Protein AF-A0A3C1PXQ9-F1 (afdb_monomer)

Mean pred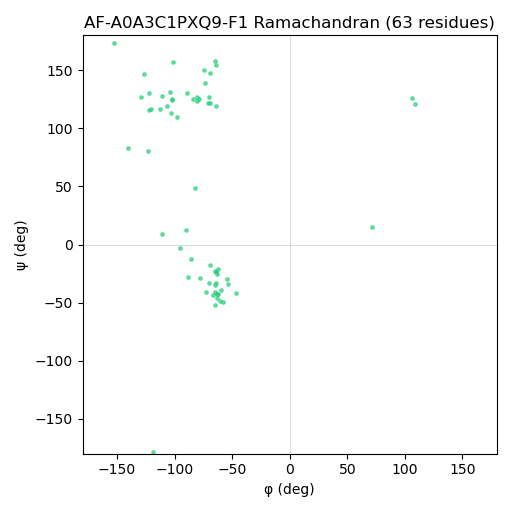icted aligned error: 6.25 Å

Solvent-accessible surface area (backbone atoms only — not comparable to full-atom values): 4173 Å² total; per-residue (Å²): 135,86,55,97,85,49,78,49,68,44,53,45,40,44,79,53,43,63,51,78,76,44,91,64,87,84,82,80,89,47,74,63,32,52,51,54,14,53,50,54,38,62,69,48,54,84,75,56,76,52,63,88,84,45,82,62,75,46,76,48,77,46,76,52,106

Foldseek 3Di:
DDDPPRQLEFFFEDDDQCLVPDDDDDDDQDPVRVVVRVVVCVVCVVVDDDCVVPVHRYYHYHYRD

Sequence (65 aa):
AGGEDSKNFFLHYNFPPFSVGETGRFGGMNRREIGHGALAERSIAPMLPSTEDFPYSMRISSEVM

Structure (mmCIF, N/CA/C/O backbone):
data_AF-A0A3C1PXQ9-F1
#
_entry.id   AF-A0A3C1PXQ9-F1
#
loop_
_atom_site.group_PDB
_atom_site.id
_atom_site.type_symbol
_atom_site.label_atom_id
_atom_site.label_alt_id
_atom_site.label_comp_id
_atom_site.label_asym_id
_atom_site.label_entity_id
_atom_site.label_seq_id
_atom_site.pdbx_PDB_ins_code
_atom_site.Cartn_x
_atom_site.Cartn_y
_atom_site.Cartn_z
_atom_site.occupancy
_atom_site.B_iso_or_equiv
_atom_site.auth_seq_id
_atom_site.auth_comp_id
_atom_site.auth_asym_id
_atom_site.auth_atom_id
_atom_site.pdbx_PDB_model_num
ATOM 1 N N . ALA A 1 1 ? 3.899 2.097 17.922 1.00 37.72 1 ALA A N 1
ATOM 2 C CA . ALA A 1 1 ? 3.002 2.342 19.065 1.00 37.72 1 ALA A CA 1
ATOM 3 C C . ALA A 1 1 ? 1.698 2.888 18.502 1.00 37.72 1 ALA A C 1
ATOM 5 O O . ALA A 1 1 ? 1.765 3.835 17.729 1.00 37.72 1 ALA A O 1
ATOM 6 N N . GLY A 1 2 ? 0.570 2.222 18.761 1.00 42.50 2 GLY A N 1
ATOM 7 C CA . GLY A 1 2 ? -0.753 2.685 18.331 1.00 42.50 2 GLY A CA 1
ATOM 8 C C . GLY A 1 2 ? -1.244 3.777 19.278 1.00 42.50 2 GLY A C 1
ATOM 9 O O . GLY A 1 2 ? -1.220 3.574 20.488 1.00 42.50 2 GLY A O 1
ATOM 10 N N . GLY A 1 3 ? -1.597 4.935 18.727 1.00 54.81 3 GLY A N 1
ATOM 11 C CA . GLY A 1 3 ? -2.248 6.041 19.430 1.00 54.81 3 GLY A CA 1
ATOM 12 C C . GLY A 1 3 ? -3.613 6.336 18.806 1.00 54.81 3 GLY A C 1
ATOM 13 O O . GLY A 1 3 ? -4.002 5.671 17.848 1.00 54.81 3 GLY A O 1
ATOM 14 N N . GLU A 1 4 ? -4.321 7.338 19.319 1.00 56.19 4 GLU A N 1
ATOM 15 C CA . GLU A 1 4 ? -5.636 7.785 18.815 1.00 56.19 4 GLU A CA 1
ATOM 1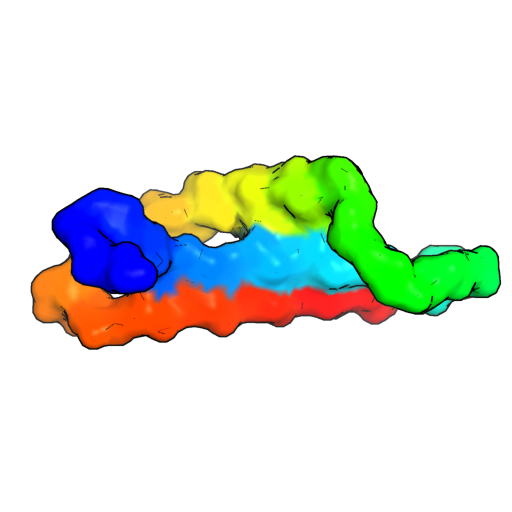6 C C . GLU A 1 4 ? -5.624 8.129 17.310 1.00 56.19 4 GLU A C 1
ATOM 18 O O . GLU A 1 4 ? -6.596 7.868 16.611 1.00 56.19 4 GLU A O 1
ATOM 23 N N . ASP A 1 5 ? -4.477 8.579 16.787 1.00 60.47 5 ASP A N 1
ATOM 24 C CA . ASP A 1 5 ? -4.240 8.858 15.360 1.00 60.47 5 ASP A CA 1
ATOM 25 C C . ASP A 1 5 ? -3.702 7.652 14.564 1.00 60.47 5 ASP A C 1
ATOM 27 O O . ASP A 1 5 ? -3.172 7.794 13.454 1.00 60.47 5 ASP A O 1
ATOM 31 N N . SER A 1 6 ? -3.746 6.442 15.129 1.00 68.19 6 SER A N 1
ATOM 32 C CA . SER A 1 6 ? -3.274 5.258 14.412 1.00 68.19 6 SER A CA 1
ATOM 33 C C . SER A 1 6 ? -4.218 4.918 13.264 1.00 68.19 6 SER A C 1
ATOM 35 O O . S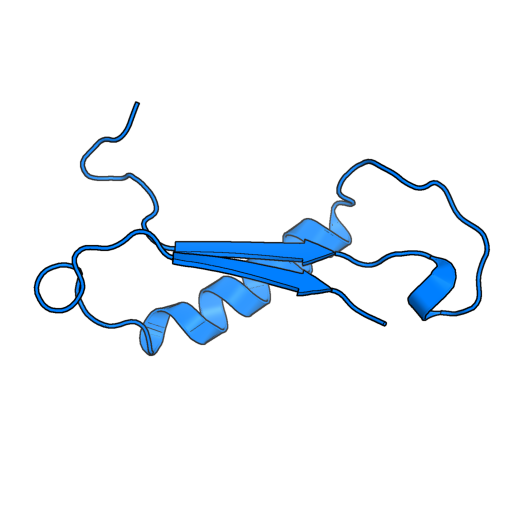ER A 1 6 ? -5.432 4.807 13.410 1.00 68.19 6 SER A O 1
ATOM 37 N N . LYS A 1 7 ? -3.638 4.786 12.069 1.00 73.06 7 LYS A N 1
ATOM 38 C CA . LYS A 1 7 ? -4.388 4.426 10.870 1.00 73.06 7 LYS A CA 1
ATOM 39 C C . LYS A 1 7 ? -4.958 3.019 11.052 1.00 73.06 7 LYS A C 1
ATOM 41 O O . LYS A 1 7 ? -4.199 2.066 11.198 1.00 73.06 7 LYS A O 1
ATOM 46 N N . ASN A 1 8 ? -6.281 2.892 11.011 1.00 80.12 8 ASN A N 1
ATOM 47 C CA . ASN A 1 8 ? -6.960 1.595 11.107 1.00 80.12 8 ASN A CA 1
ATOM 48 C C . ASN A 1 8 ? -7.088 0.899 9.747 1.00 80.12 8 ASN A C 1
ATOM 50 O O . ASN A 1 8 ? -7.402 -0.286 9.684 1.00 80.12 8 ASN A O 1
ATOM 54 N N . PHE A 1 9 ? -6.827 1.625 8.662 1.00 85.00 9 PHE A N 1
ATOM 55 C CA . PHE A 1 9 ? -6.901 1.135 7.296 1.00 85.00 9 PHE A CA 1
ATOM 56 C C . PHE A 1 9 ? -5.551 1.312 6.605 1.00 85.00 9 PHE A C 1
ATOM 58 O O . PHE A 1 9 ? -4.953 2.386 6.653 1.00 85.00 9 PHE A O 1
ATOM 65 N N . PHE A 1 10 ? -5.068 0.245 5.976 1.00 88.12 10 PHE A N 1
ATOM 66 C CA . PHE A 1 10 ? -3.825 0.216 5.218 1.00 88.12 10 PHE A CA 1
ATOM 67 C C . PHE A 1 10 ? -4.100 -0.372 3.842 1.00 88.12 10 PHE A C 1
ATOM 69 O O . PHE A 1 10 ? -4.614 -1.486 3.747 1.00 88.12 10 PHE A O 1
ATOM 76 N N . LEU A 1 11 ? -3.704 0.328 2.780 1.00 89.94 11 LEU A N 1
ATOM 77 C CA . LEU A 1 11 ? -3.768 -0.194 1.418 1.00 89.94 11 LEU A CA 1
ATOM 78 C C . LEU A 1 11 ? -2.378 -0.172 0.792 1.00 89.94 11 LEU A C 1
ATOM 80 O O . LEU A 1 11 ? -1.780 0.884 0.590 1.00 89.94 11 LEU A O 1
ATOM 84 N N . HIS A 1 12 ? -1.858 -1.357 0.493 1.00 90.50 12 HIS A N 1
ATOM 85 C CA . HIS A 1 12 ? -0.604 -1.529 -0.227 1.00 90.50 12 HIS A CA 1
ATOM 86 C C . HIS A 1 12 ? -0.909 -1.894 -1.671 1.00 90.50 12 HIS A C 1
ATOM 88 O O . HIS A 1 12 ? -1.631 -2.852 -1.931 1.00 90.50 12 HIS A O 1
ATOM 94 N N . TYR A 1 13 ? -0.359 -1.125 -2.601 1.00 90.75 13 TYR A N 1
ATOM 95 C CA . TYR A 1 13 ? -0.457 -1.385 -4.029 1.00 90.75 13 TYR A CA 1
ATOM 96 C C . TYR A 1 13 ? 0.900 -1.882 -4.522 1.00 90.75 13 TYR A C 1
ATOM 98 O O . TYR A 1 13 ? 1.892 -1.169 -4.389 1.00 90.75 13 TYR A O 1
ATOM 106 N N . ASN A 1 14 ? 0.935 -3.099 -5.058 1.00 89.38 14 ASN A N 1
ATOM 107 C CA . ASN A 1 14 ? 2.136 -3.750 -5.564 1.00 89.38 14 ASN A CA 1
ATOM 108 C C . ASN A 1 14 ? 2.040 -3.869 -7.085 1.00 89.38 14 ASN A C 1
ATOM 110 O O . ASN A 1 14 ? 1.064 -4.411 -7.611 1.00 89.38 14 ASN A O 1
ATOM 114 N N . PHE A 1 15 ? 3.070 -3.399 -7.780 1.00 88.62 15 PHE A N 1
ATOM 115 C CA . PHE A 1 15 ? 3.166 -3.411 -9.232 1.00 88.62 15 PHE A CA 1
ATOM 116 C C . PHE A 1 15 ? 4.433 -4.159 -9.667 1.00 88.62 15 PHE A C 1
ATOM 118 O O . PHE A 1 15 ? 5.471 -3.554 -9.955 1.00 88.62 15 PHE A O 1
ATOM 125 N N . PRO A 1 16 ? 4.387 -5.499 -9.682 1.00 87.56 16 PRO A N 1
ATOM 126 C CA . PRO A 1 16 ? 5.535 -6.289 -10.081 1.00 87.56 16 PRO A CA 1
ATOM 127 C C . PRO A 1 16 ? 5.809 -6.129 -11.587 1.00 87.56 16 PRO A C 1
ATOM 129 O O . PRO A 1 16 ? 4.873 -6.003 -12.375 1.00 87.56 16 PRO A O 1
ATOM 132 N N . PRO A 1 17 ? 7.078 -6.191 -12.029 1.00 83.19 17 PRO A N 1
ATOM 133 C CA . PRO A 1 17 ? 7.444 -5.956 -13.431 1.00 83.19 17 PRO A CA 1
ATOM 134 C C . PRO A 1 17 ? 6.839 -6.987 -14.397 1.00 83.19 17 PRO A C 1
ATOM 136 O O . PRO A 1 17 ? 6.574 -6.668 -15.554 1.00 83.19 17 PRO A O 1
ATOM 139 N N . PHE A 1 18 ? 6.532 -8.195 -13.910 1.00 86.12 18 PHE A N 1
ATOM 140 C CA . PHE A 1 18 ? 5.865 -9.211 -14.723 1.00 86.12 18 PHE A CA 1
ATOM 141 C C . PHE A 1 18 ? 4.444 -8.813 -15.146 1.00 86.12 18 PHE A C 1
ATOM 143 O O . PHE A 1 18 ? 3.979 -9.320 -16.160 1.00 86.12 18 PHE A O 1
ATOM 150 N N . SER A 1 19 ? 3.775 -7.902 -14.425 1.00 85.38 19 SER A N 1
ATOM 151 C CA . SER A 1 19 ? 2.408 -7.456 -14.756 1.00 85.38 19 SER A CA 1
ATOM 152 C C . SER A 1 19 ? 2.312 -6.763 -16.120 1.00 85.38 19 SER A C 1
ATOM 154 O O . SER A 1 19 ? 1.252 -6.703 -16.732 1.00 85.38 19 SER A O 1
ATOM 156 N N . VAL A 1 20 ? 3.440 -6.261 -16.630 1.00 88.88 20 VAL A N 1
ATOM 157 C CA . VAL A 1 20 ? 3.561 -5.663 -17.968 1.00 88.88 20 VAL A CA 1
ATOM 158 C C . VAL A 1 20 ? 4.397 -6.521 -18.922 1.00 88.88 20 VAL A C 1
ATOM 160 O O . VAL A 1 20 ? 4.727 -6.083 -20.019 1.00 88.88 20 VAL A O 1
ATOM 163 N N . GLY A 1 21 ? 4.745 -7.750 -18.523 1.00 87.50 21 GLY A N 1
ATOM 164 C CA . GLY A 1 21 ? 5.582 -8.657 -19.311 1.00 87.50 21 GLY A CA 1
ATOM 165 C C . GLY A 1 21 ? 7.058 -8.252 -19.390 1.00 87.50 21 GLY A C 1
ATOM 166 O O . GLY A 1 21 ? 7.786 -8.772 -20.234 1.00 87.50 21 GLY A O 1
ATOM 167 N N . GLU A 1 22 ? 7.518 -7.344 -18.526 1.00 89.75 22 GLU A N 1
ATOM 168 C CA . GLU A 1 22 ? 8.900 -6.864 -18.511 1.00 89.75 22 GLU A CA 1
ATOM 169 C C . GLU A 1 22 ? 9.730 -7.529 -17.401 1.00 89.75 22 GLU A C 1
ATOM 171 O O . GLU A 1 22 ? 9.224 -7.994 -16.377 1.00 89.75 22 GLU A O 1
ATOM 176 N N . THR A 1 23 ? 11.054 -7.547 -17.578 1.00 86.00 23 THR A N 1
ATOM 177 C CA . THR A 1 23 ? 11.997 -7.908 -16.511 1.00 86.00 23 THR A CA 1
ATOM 178 C C . THR A 1 23 ? 12.396 -6.663 -15.728 1.00 86.00 23 THR A C 1
ATOM 180 O O . THR A 1 23 ? 12.836 -5.678 -16.318 1.00 86.00 23 THR A O 1
ATOM 183 N N . GLY A 1 24 ? 12.323 -6.710 -14.399 1.00 82.88 24 GLY A N 1
ATOM 184 C CA . GLY A 1 24 ? 12.663 -5.570 -13.549 1.00 82.88 24 GLY A CA 1
ATOM 185 C C . GLY A 1 24 ? 13.144 -5.981 -12.164 1.00 82.88 24 GLY A C 1
ATOM 186 O O . GLY A 1 24 ? 13.120 -7.156 -11.793 1.00 82.88 24 GLY A O 1
ATOM 187 N N . ARG A 1 25 ? 13.598 -4.997 -11.384 1.00 81.12 25 ARG A N 1
ATOM 188 C CA . ARG A 1 25 ? 14.053 -5.230 -10.012 1.00 81.12 25 ARG A CA 1
ATOM 189 C C . ARG A 1 25 ? 12.863 -5.589 -9.126 1.00 81.12 25 ARG A C 1
ATOM 191 O O . ARG A 1 25 ? 11.941 -4.796 -8.974 1.00 81.12 25 ARG A O 1
ATOM 198 N N . PHE A 1 26 ? 12.935 -6.760 -8.506 1.00 74.19 26 PHE A N 1
ATOM 199 C CA . PHE A 1 26 ? 12.004 -7.164 -7.462 1.00 74.19 26 PHE A CA 1
ATOM 200 C C . PHE A 1 26 ? 12.481 -6.599 -6.118 1.00 74.19 26 PHE A C 1
ATOM 202 O O . PHE A 1 26 ? 13.625 -6.822 -5.717 1.00 74.19 26 PHE A O 1
ATOM 209 N N . GLY A 1 27 ? 11.615 -5.859 -5.428 1.00 72.75 27 GLY A N 1
ATOM 210 C CA . GLY A 1 27 ? 11.877 -5.347 -4.082 1.00 72.75 27 GLY A CA 1
ATOM 211 C C . GLY A 1 27 ? 12.165 -3.844 -4.018 1.00 72.75 27 GLY A C 1
ATOM 212 O O . GLY A 1 27 ? 13.083 -3.331 -4.661 1.00 72.75 27 GLY A O 1
ATOM 213 N N . GLY A 1 28 ? 11.388 -3.170 -3.164 1.00 72.56 28 GLY A N 1
ATOM 214 C CA . GLY A 1 28 ? 11.392 -1.725 -2.930 1.00 72.56 28 GLY A CA 1
ATOM 215 C C . GLY A 1 28 ? 10.134 -1.063 -3.494 1.00 72.56 28 GLY A C 1
ATOM 216 O O . GLY A 1 28 ? 9.888 -1.154 -4.689 1.00 72.56 28 GLY A O 1
ATOM 217 N N . MET A 1 29 ? 9.354 -0.396 -2.636 1.00 77.69 29 MET A N 1
ATOM 218 C CA . MET A 1 29 ? 8.135 0.306 -3.053 1.00 77.69 29 MET A CA 1
ATOM 219 C C . MET A 1 29 ? 8.501 1.561 -3.858 1.00 77.69 29 MET A C 1
ATOM 221 O O . MET A 1 29 ? 9.217 2.444 -3.375 1.00 77.69 29 MET A O 1
ATOM 225 N N . ASN A 1 30 ? 8.018 1.651 -5.090 1.00 84.12 30 ASN A N 1
ATOM 226 C CA . ASN A 1 30 ? 8.181 2.806 -5.959 1.00 84.12 30 ASN A CA 1
ATOM 227 C C . ASN A 1 30 ? 7.265 3.953 -5.492 1.00 84.12 30 ASN A C 1
ATOM 229 O O . ASN A 1 30 ? 6.159 3.743 -4.996 1.00 84.12 30 ASN A O 1
ATOM 233 N N . ARG A 1 31 ? 7.674 5.205 -5.722 1.00 89.38 31 ARG A N 1
ATOM 234 C CA . ARG A 1 31 ? 6.830 6.391 -5.488 1.00 89.38 31 ARG A CA 1
ATOM 235 C C . ARG A 1 31 ? 5.483 6.301 -6.210 1.00 89.38 31 ARG A C 1
ATOM 237 O O . ARG A 1 31 ? 4.485 6.780 -5.681 1.00 89.38 31 ARG A O 1
ATOM 244 N N . ARG A 1 32 ? 5.448 5.685 -7.399 1.00 89.75 32 ARG A N 1
ATOM 245 C CA . ARG A 1 32 ? 4.198 5.448 -8.141 1.00 89.75 32 ARG A CA 1
ATOM 246 C C . ARG A 1 32 ? 3.281 4.466 -7.420 1.00 89.75 32 ARG A C 1
ATOM 248 O O . ARG A 1 32 ? 2.094 4.736 -7.311 1.00 89.75 32 ARG A O 1
ATOM 255 N N . GLU A 1 33 ? 3.832 3.381 -6.888 1.00 88.88 33 GLU A N 1
ATOM 256 C CA . GLU A 1 33 ? 3.068 2.389 -6.126 1.00 88.88 33 GLU A CA 1
ATOM 257 C C . GLU A 1 33 ? 2.464 3.003 -4.861 1.00 88.88 33 GLU A C 1
ATOM 259 O O . GLU A 1 33 ? 1.280 2.824 -4.592 1.00 88.88 33 GLU A O 1
ATOM 264 N N . ILE A 1 34 ? 3.237 3.828 -4.147 1.00 89.81 34 ILE A N 1
ATOM 265 C CA . ILE A 1 34 ? 2.747 4.575 -2.980 1.00 89.81 34 ILE A CA 1
ATOM 266 C C . ILE A 1 34 ? 1.637 5.557 -3.386 1.00 89.81 34 ILE A C 1
ATOM 268 O O . ILE A 1 34 ? 0.623 5.659 -2.700 1.00 89.81 34 ILE A O 1
ATOM 272 N N . GLY A 1 35 ? 1.804 6.269 -4.505 1.00 92.31 35 GLY A N 1
ATOM 273 C CA . GLY A 1 35 ? 0.805 7.212 -5.014 1.00 92.31 35 GLY A CA 1
ATOM 274 C C . GLY A 1 35 ? -0.510 6.536 -5.406 1.00 92.31 35 GLY A C 1
ATOM 275 O O . GLY A 1 35 ? -1.578 6.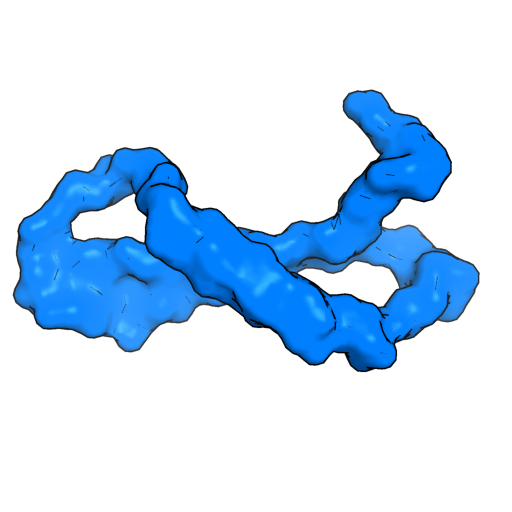998 -5.004 1.00 92.31 35 GLY A O 1
ATOM 276 N N . HIS A 1 36 ? -0.440 5.421 -6.137 1.00 92.44 36 HIS A N 1
ATOM 277 C CA . HIS A 1 36 ? -1.616 4.621 -6.485 1.00 92.44 36 HIS A CA 1
ATOM 278 C C . HIS A 1 36 ? -2.271 4.010 -5.244 1.00 92.44 36 HIS A C 1
ATOM 280 O O . HIS A 1 36 ? -3.494 4.068 -5.123 1.00 92.44 36 HIS A O 1
ATOM 286 N N . GLY A 1 37 ? -1.472 3.518 -4.291 1.00 91.19 37 GLY A N 1
ATOM 287 C CA . GLY A 1 37 ? -1.959 3.030 -3.004 1.00 91.19 37 GLY A CA 1
ATOM 288 C C . GLY A 1 37 ? -2.730 4.102 -2.235 1.00 91.19 37 GLY A C 1
ATOM 289 O O . GLY A 1 37 ? -3.870 3.876 -1.847 1.00 91.19 37 GLY A O 1
ATOM 290 N N . ALA A 1 38 ? -2.166 5.306 -2.102 1.00 91.38 38 ALA A N 1
ATOM 291 C CA . ALA A 1 38 ? -2.814 6.425 -1.417 1.00 91.38 38 ALA A CA 1
ATOM 292 C C . ALA A 1 38 ? -4.088 6.915 -2.130 1.00 91.38 38 ALA A C 1
ATOM 294 O O . ALA A 1 38 ? -5.040 7.332 -1.468 1.00 91.38 38 ALA A O 1
ATOM 295 N N . LEU A 1 39 ? -4.123 6.877 -3.467 1.00 92.94 39 LEU A N 1
ATOM 296 C CA . LEU A 1 39 ? -5.327 7.202 -4.234 1.00 92.94 39 LEU A CA 1
ATOM 297 C C . LEU A 1 39 ? -6.437 6.180 -3.965 1.00 92.94 39 LEU A C 1
ATOM 299 O O . LEU A 1 39 ? -7.537 6.572 -3.586 1.00 92.94 39 LEU A O 1
ATOM 303 N N . ALA A 1 40 ? -6.136 4.888 -4.112 1.00 91.44 40 ALA A N 1
ATOM 304 C CA . ALA A 1 40 ? -7.091 3.814 -3.849 1.00 91.44 40 ALA A CA 1
ATOM 305 C C . ALA A 1 40 ? -7.580 3.844 -2.394 1.00 91.44 40 ALA A C 1
ATOM 307 O O . ALA A 1 40 ? -8.767 3.670 -2.124 1.00 91.44 40 ALA A O 1
ATOM 308 N N . GLU A 1 41 ? -6.678 4.143 -1.461 1.00 90.62 41 GLU A N 1
ATOM 309 C CA . GLU A 1 41 ? -7.002 4.265 -0.048 1.00 90.62 41 GLU A CA 1
ATOM 310 C C . GLU A 1 41 ? -8.030 5.373 0.209 1.00 90.62 41 GLU A C 1
ATOM 312 O O . GLU A 1 41 ? -9.046 5.145 0.864 1.00 90.62 41 GLU A O 1
ATOM 317 N N . ARG A 1 42 ? -7.802 6.565 -0.357 1.00 90.38 42 ARG A N 1
ATOM 318 C CA . ARG A 1 42 ? -8.723 7.706 -0.243 1.00 90.38 42 ARG A CA 1
ATOM 319 C C . ARG A 1 42 ? -10.074 7.442 -0.897 1.00 90.38 42 ARG A C 1
ATOM 321 O O . ARG A 1 42 ? -11.073 7.960 -0.415 1.00 90.38 42 ARG A O 1
ATOM 328 N N . SER A 1 43 ? -10.112 6.666 -1.978 1.00 91.88 43 SER A N 1
ATOM 329 C CA . SER A 1 43 ? -11.362 6.301 -2.649 1.00 91.88 43 SER A CA 1
ATOM 330 C C . SER A 1 43 ? -12.215 5.333 -1.829 1.00 91.88 43 SER A C 1
ATOM 332 O O . SER A 1 43 ? -13.437 5.418 -1.893 1.00 91.88 43 SER A O 1
ATOM 334 N N . ILE A 1 44 ? -11.592 4.437 -1.056 1.00 88.94 44 ILE A N 1
ATOM 335 C CA . ILE A 1 44 ? -12.299 3.434 -0.242 1.00 88.94 44 ILE A CA 1
ATOM 336 C C . ILE A 1 44 ? -12.644 3.972 1.152 1.00 88.94 44 ILE A C 1
ATOM 338 O O . ILE A 1 44 ? -13.656 3.568 1.718 1.00 88.94 44 ILE A O 1
ATOM 342 N N . ALA A 1 45 ? -11.864 4.919 1.684 1.00 87.31 45 ALA A N 1
ATOM 343 C CA . ALA A 1 45 ? -12.065 5.488 3.018 1.00 87.31 45 ALA A CA 1
ATOM 344 C C . ALA A 1 45 ? -13.521 5.907 3.351 1.00 87.31 45 ALA A C 1
ATOM 346 O O . ALA A 1 45 ? -13.961 5.595 4.455 1.00 87.31 45 ALA A O 1
ATOM 347 N N . PRO A 1 46 ? 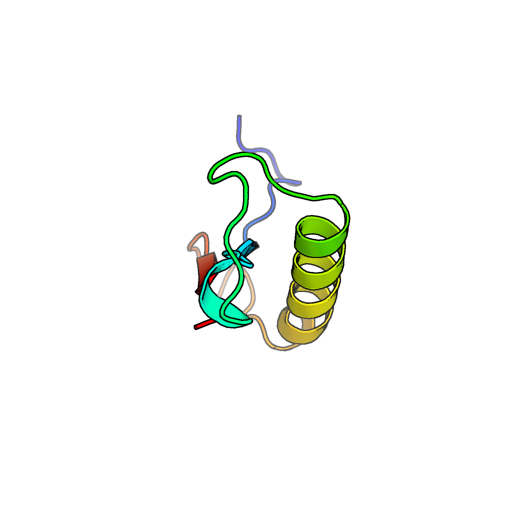-14.307 6.533 2.446 1.00 88.19 46 PRO A N 1
ATOM 348 C CA . PRO A 1 46 ? -15.693 6.925 2.733 1.00 88.19 46 PRO A CA 1
ATOM 349 C C . PRO A 1 46 ? -16.676 5.755 2.871 1.00 88.19 46 PRO A C 1
ATOM 351 O O . PRO A 1 46 ? -17.775 5.950 3.378 1.00 88.19 46 PRO A O 1
ATOM 354 N N . MET A 1 47 ? -16.318 4.565 2.380 1.00 88.00 47 MET A N 1
ATOM 355 C CA . MET A 1 47 ? -17.146 3.357 2.474 1.00 88.00 47 MET A CA 1
ATOM 356 C C . MET A 1 47 ? -16.776 2.476 3.669 1.00 88.00 47 MET A C 1
ATOM 358 O O . MET A 1 47 ? -17.405 1.439 3.878 1.00 88.00 47 MET A O 1
ATOM 362 N N . LEU A 1 48 ? -15.746 2.847 4.434 1.00 85.44 48 LEU A N 1
ATOM 363 C CA . LEU A 1 48 ? -15.331 2.067 5.591 1.00 85.44 48 LEU A CA 1
ATOM 364 C C . LEU A 1 48 ? -16.333 2.236 6.745 1.00 85.44 48 LEU A C 1
ATOM 366 O O . LEU A 1 48 ? -16.796 3.352 6.992 1.00 85.44 48 LEU A O 1
ATOM 370 N N . PRO A 1 49 ? -16.655 1.148 7.467 1.00 87.31 49 PRO A N 1
ATOM 371 C CA . PRO A 1 49 ? -17.464 1.222 8.677 1.00 87.31 49 PRO A CA 1
ATOM 372 C C . PRO A 1 49 ? -16.742 2.009 9.777 1.00 87.31 49 PRO A C 1
ATOM 374 O O . PRO A 1 49 ? -15.514 2.139 9.772 1.00 87.31 49 PRO A O 1
ATOM 377 N N . SER A 1 50 ? -17.513 2.526 10.734 1.00 84.69 50 SER A N 1
ATOM 378 C CA . SER A 1 50 ? -16.964 3.212 11.902 1.00 84.69 50 SER A CA 1
ATOM 379 C C . SER A 1 50 ? -16.140 2.247 12.769 1.00 84.69 50 SER A C 1
ATOM 381 O O . SER A 1 50 ? -16.377 1.038 12.776 1.00 84.69 50 SER A O 1
ATOM 383 N N . THR A 1 51 ? -15.181 2.771 13.536 1.00 80.94 51 THR A N 1
ATOM 384 C CA . THR A 1 51 ? -14.375 1.951 14.460 1.00 80.94 51 THR A CA 1
ATOM 385 C C . THR A 1 51 ? -15.225 1.324 15.577 1.00 80.94 51 THR A C 1
ATOM 387 O O . THR A 1 51 ? -14.833 0.303 16.134 1.00 80.94 51 THR A O 1
ATOM 390 N N . GLU A 1 52 ? -16.381 1.916 15.901 1.00 83.81 52 GLU A N 1
ATOM 391 C CA . GLU A 1 52 ? -17.327 1.385 16.892 1.00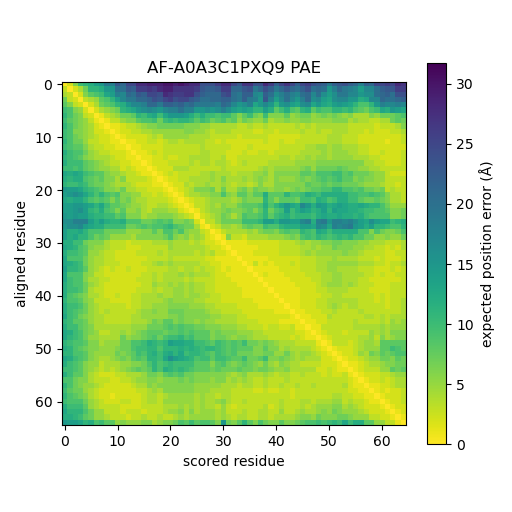 83.81 52 GLU A CA 1
ATOM 392 C C . GLU A 1 52 ? -18.070 0.154 16.357 1.00 83.81 52 GLU A C 1
ATOM 394 O O . GLU A 1 52 ? -18.204 -0.842 17.067 1.00 83.81 52 GLU A O 1
ATOM 399 N N . ASP A 1 53 ? -18.482 0.190 15.085 1.00 85.25 53 ASP A N 1
ATOM 400 C CA . ASP A 1 53 ? -19.155 -0.932 14.419 1.00 85.25 53 ASP A CA 1
ATOM 401 C C . ASP A 1 53 ? -18.171 -2.034 14.000 1.00 85.25 53 ASP A C 1
ATOM 403 O O . ASP A 1 53 ? -18.530 -3.211 13.912 1.00 85.25 53 ASP A O 1
ATOM 407 N N . PHE A 1 54 ? -16.920 -1.661 13.717 1.00 84.06 54 PHE A N 1
ATOM 408 C CA . PHE A 1 54 ? -15.894 -2.572 13.224 1.00 84.06 54 PHE A CA 1
ATOM 409 C C . PHE A 1 54 ? -14.520 -2.289 13.861 1.00 84.06 54 PHE A C 1
ATOM 411 O O . PHE A 1 54 ? -13.664 -1.637 13.254 1.00 84.06 54 PHE A O 1
ATOM 418 N N . PRO A 1 55 ? -14.261 -2.813 15.074 1.00 84.06 55 PRO A N 1
ATOM 419 C CA . PRO A 1 55 ? -13.059 -2.522 15.858 1.00 84.06 55 PRO A CA 1
ATOM 420 C C . PRO A 1 55 ? -11.850 -3.370 15.422 1.00 84.06 55 PRO A C 1
ATOM 422 O O . PRO A 1 55 ? -11.166 -3.985 16.241 1.00 84.06 55 PRO A O 1
ATOM 425 N N . TYR A 1 56 ? -11.579 -3.430 14.118 1.00 86.12 56 TYR A N 1
ATOM 426 C CA . TYR A 1 56 ? -10.459 -4.178 13.550 1.00 86.12 56 TYR A CA 1
ATOM 427 C C . TYR A 1 56 ? -9.603 -3.293 12.651 1.00 86.12 56 TYR A C 1
ATOM 429 O O . TYR A 1 56 ? -10.100 -2.428 11.932 1.00 86.12 56 TYR A O 1
ATOM 437 N N . SER A 1 57 ? -8.298 -3.566 12.631 1.00 86.00 57 SER A N 1
ATOM 438 C CA . SER A 1 57 ? -7.407 -2.979 11.635 1.00 86.00 57 SER A CA 1
ATOM 439 C C . SER A 1 57 ? -7.512 -3.747 10.320 1.00 86.00 57 SER A C 1
ATOM 441 O O . SER A 1 57 ? -7.333 -4.965 10.275 1.00 86.00 57 SER A O 1
ATOM 443 N N . MET A 1 58 ? -7.764 -3.029 9.234 1.00 86.19 58 MET A N 1
ATOM 444 C CA . MET A 1 58 ? -7.883 -3.578 7.890 1.00 86.19 58 MET A CA 1
ATOM 445 C C . MET A 1 58 ? -6.610 -3.306 7.100 1.00 86.19 58 MET A C 1
ATOM 447 O O . MET A 1 58 ? -6.195 -2.159 6.938 1.00 86.19 58 MET A O 1
ATOM 451 N N . ARG A 1 59 ? -6.002 -4.367 6.568 1.00 89.81 59 ARG A N 1
ATOM 452 C CA . ARG A 1 59 ? -4.877 -4.271 5.639 1.00 89.81 59 ARG A CA 1
ATOM 453 C C . ARG A 1 59 ? -5.246 -4.937 4.323 1.00 89.81 59 ARG A C 1
ATOM 455 O O . ARG A 1 59 ? -5.449 -6.145 4.277 1.00 89.81 59 ARG A O 1
ATOM 46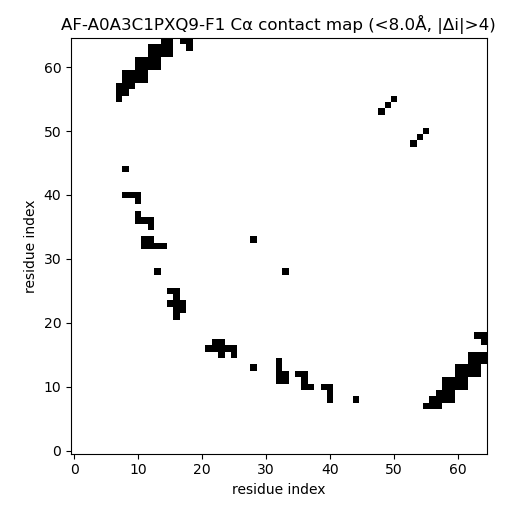2 N N . ILE A 1 60 ? -5.278 -4.147 3.261 1.00 89.38 60 ILE A N 1
ATOM 463 C CA . ILE A 1 60 ? -5.531 -4.589 1.895 1.00 89.38 60 ILE A CA 1
ATOM 464 C C . ILE A 1 60 ? -4.206 -4.598 1.132 1.00 89.38 60 ILE A C 1
ATOM 466 O O . ILE A 1 60 ? -3.444 -3.632 1.175 1.00 89.38 60 ILE A O 1
ATOM 470 N N . SER A 1 61 ? -3.937 -5.701 0.436 1.00 89.94 61 SER A N 1
ATOM 471 C CA . SER A 1 61 ? -2.835 -5.823 -0.519 1.00 89.94 61 SER A CA 1
ATOM 472 C C . SER A 1 61 ? -3.436 -5.965 -1.913 1.00 89.94 61 SER A C 1
ATOM 474 O O . SER A 1 61 ? -4.162 -6.920 -2.173 1.00 89.94 61 SER A O 1
ATOM 476 N N . 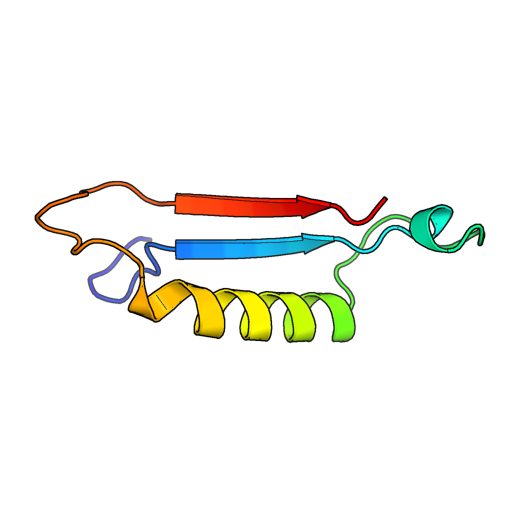SER A 1 62 ? -3.174 -4.997 -2.785 1.00 88.50 62 SER A N 1
ATOM 477 C CA . SER A 1 62 ? -3.553 -5.017 -4.194 1.00 88.50 62 SER A CA 1
ATOM 478 C C . SER A 1 62 ? -2.347 -5.468 -5.003 1.00 88.50 62 SER A C 1
ATOM 480 O O . SER A 1 62 ? -1.373 -4.728 -5.121 1.00 88.50 62 SER A O 1
ATOM 482 N N . GLU A 1 63 ? -2.415 -6.671 -5.558 1.00 88.81 63 GLU A N 1
ATOM 483 C CA . GLU A 1 63 ? -1.369 -7.237 -6.409 1.00 88.81 63 GLU A CA 1
ATOM 484 C C . GLU A 1 63 ? -1.813 -7.155 -7.865 1.00 88.81 63 GLU A C 1
ATOM 486 O O . GLU A 1 63 ? -2.796 -7.783 -8.255 1.00 88.81 63 GLU A O 1
ATOM 491 N N . VAL A 1 64 ? -1.118 -6.338 -8.656 1.00 85.88 64 VAL A N 1
ATOM 492 C CA . VAL A 1 64 ? -1.387 -6.236 -10.093 1.00 85.88 64 VAL A CA 1
ATOM 493 C C . VAL A 1 64 ? -0.714 -7.408 -10.800 1.00 85.88 64 VAL A C 1
ATOM 495 O O . VAL A 1 64 ? 0.494 -7.604 -10.653 1.00 85.88 64 VAL A O 1
ATOM 498 N N . MET A 1 65 ? -1.504 -8.183 -11.542 1.00 83.75 65 MET A N 1
ATOM 499 C CA . MET A 1 65 ? -1.076 -9.352 -12.314 1.00 83.75 65 MET A CA 1
ATOM 500 C C . MET A 1 65 ? -1.296 -9.137 -13.802 1.00 83.75 65 MET A C 1
ATOM 502 O O . MET A 1 65 ? -2.316 -8.500 -14.150 1.00 83.75 65 MET A O 1
#

pLDDT: mean 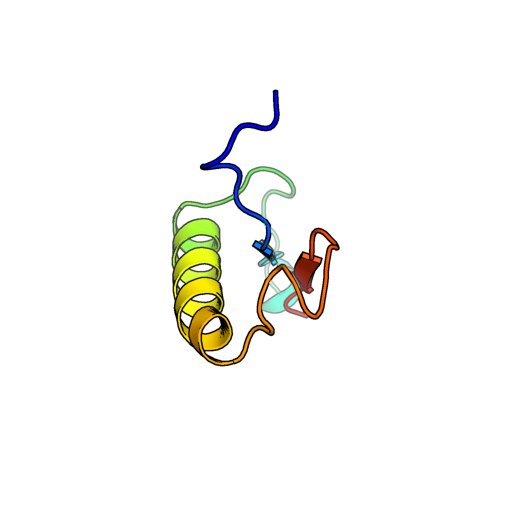83.38, std 11.09, range [37.72, 92.94]

Secondary structure (DSSP, 8-state):
---TT--SEEEEEE--GGGGT-----SS--HHHHHHHHHHHHHHGGGSPPTTT--S-EEEEEE--

Nearest PDB structures (foldseek):
  7ld5-assembly1_A  TM=9.442E-01  e=2.693E-05  Mycolicibacterium smegmatis
  6d6k-assembly2_B  TM=9.850E-01  e=3.793E-05  Acinetobacter baumannii
  6d6k-assembly1_A  TM=9.853E-01  e=4.989E-05  Acinetobacter baumannii
  4nbq-assembly1_B  TM=9.923E-01  e=5.343E-05  Coxiella burnetii RSA 493
  5yjj-assembly2_E  TM=9.788E-01  e=4.350E-05  Staphylococcus epidermidis ATCC 12228

Radius of gyration: 14.5 Å; Cα contacts (8 Å, |Δi|>4): 65; chains: 1; bounding box: 33×18×39 Å